Protein AF-V4HNN8-F1 (afdb_monomer_lite)

pLDDT: mean 80.1, std 13.99, range [36.44, 92.81]

Sequence (135 aa):
MTIDFKFYTGGIVTNTGTGDVNDFYTALKKHEATINSLATSQRPLKIYVGYHGSAGDASSAKGGYSHPFTDVEMQQVEKIADLFQDRVRLIVSQNSPFSDAVIEAAIDEGNAFFTWCYSDSRIRQFFRISNSYDV

Structure (mmCIF, N/CA/C/O backbone):
data_AF-V4HNN8-F1
#
_entry.id   AF-V4HNN8-F1
#
loop_
_atom_site.group_PDB
_atom_site.id
_atom_site.type_symbol
_atom_site.label_atom_id
_atom_site.label_alt_id
_atom_site.label_comp_id
_atom_site.label_asym_id
_atom_site.label_enti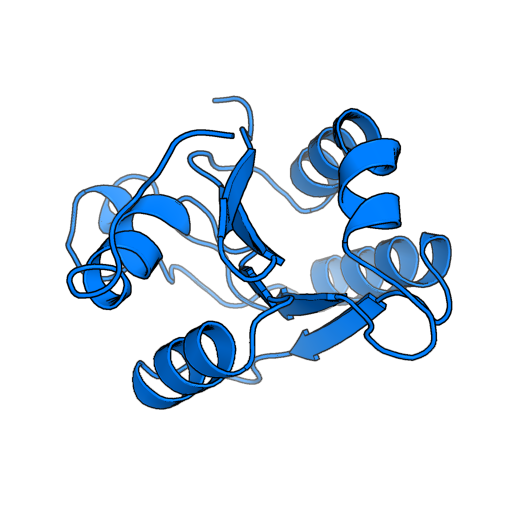ty_id
_atom_site.label_seq_id
_atom_site.pdbx_PDB_ins_code
_atom_site.Cartn_x
_atom_site.Cartn_y
_atom_site.Cartn_z
_atom_site.occupancy
_atom_site.B_iso_or_equiv
_atom_site.auth_seq_id
_atom_site.auth_comp_id
_atom_site.auth_asym_id
_atom_site.auth_atom_id
_atom_site.pdbx_PDB_model_num
ATOM 1 N N . MET A 1 1 ? 6.450 15.886 -8.876 1.00 57.84 1 MET A N 1
ATOM 2 C CA . MET A 1 1 ? 4.983 15.810 -8.682 1.00 57.84 1 MET A CA 1
ATOM 3 C C . MET A 1 1 ? 4.772 15.343 -7.255 1.00 57.84 1 MET A C 1
ATOM 5 O O . MET A 1 1 ? 5.504 14.459 -6.847 1.00 57.84 1 MET A O 1
ATOM 9 N N . THR A 1 2 ? 3.877 15.952 -6.482 1.00 73.06 2 THR A N 1
ATOM 10 C CA . THR A 1 2 ? 3.668 15.555 -5.079 1.00 73.06 2 THR A CA 1
ATOM 11 C C . THR A 1 2 ? 2.789 14.308 -5.015 1.00 73.06 2 THR A C 1
ATOM 13 O O . THR A 1 2 ? 1.829 14.198 -5.776 1.00 73.06 2 THR A O 1
ATOM 16 N N . ILE A 1 3 ? 3.115 13.375 -4.121 1.00 84.50 3 ILE A N 1
ATOM 17 C CA . ILE A 1 3 ? 2.262 12.224 -3.819 1.00 84.50 3 ILE A CA 1
ATOM 18 C C . ILE A 1 3 ? 0.978 12.731 -3.152 1.00 84.50 3 ILE A C 1
ATOM 20 O O . ILE A 1 3 ? 1.033 13.416 -2.132 1.00 84.50 3 ILE A O 1
ATOM 24 N N . ASP A 1 4 ? -0.169 12.394 -3.739 1.00 87.31 4 ASP A N 1
ATOM 25 C CA . ASP A 1 4 ? -1.498 12.674 -3.193 1.00 87.31 4 ASP A CA 1
ATOM 26 C C . ASP A 1 4 ? -2.240 11.354 -2.984 1.00 87.31 4 ASP A C 1
ATOM 28 O O . ASP A 1 4 ? -2.263 10.512 -3.888 1.00 87.31 4 ASP A O 1
ATOM 32 N N . PHE A 1 5 ? -2.805 11.163 -1.792 1.00 90.25 5 PHE A N 1
ATOM 33 C CA . PHE A 1 5 ? -3.513 9.937 -1.430 1.00 90.25 5 PHE A CA 1
ATOM 34 C C . PHE A 1 5 ? -5.003 10.045 -1.717 1.00 90.25 5 PHE A C 1
ATOM 36 O O . PHE A 1 5 ? -5.631 11.066 -1.434 1.00 90.25 5 PHE A O 1
ATOM 43 N N . LYS A 1 6 ? -5.580 8.964 -2.245 1.00 90.25 6 LYS A N 1
ATOM 44 C CA . LYS A 1 6 ? -7.030 8.808 -2.391 1.00 90.25 6 LYS A CA 1
ATOM 45 C C . LYS A 1 6 ? -7.527 7.755 -1.419 1.00 90.25 6 LYS A C 1
ATOM 47 O O . LYS A 1 6 ? -6.848 6.761 -1.168 1.00 90.25 6 LYS A O 1
ATOM 52 N N . PHE A 1 7 ? -8.714 7.999 -0.884 1.00 90.00 7 PHE A N 1
ATOM 53 C CA . PHE A 1 7 ? -9.364 7.161 0.110 1.00 90.00 7 PHE A CA 1
ATOM 54 C C . PHE A 1 7 ? -10.717 6.731 -0.443 1.00 90.00 7 PHE A C 1
ATOM 56 O O . PHE A 1 7 ? -11.490 7.565 -0.909 1.00 90.00 7 PHE A O 1
ATOM 63 N N . TYR A 1 8 ? -10.988 5.435 -0.393 1.00 87.88 8 TYR A N 1
ATOM 64 C CA . TYR A 1 8 ? -12.200 4.824 -0.924 1.00 87.88 8 TYR A CA 1
ATOM 65 C C . TYR A 1 8 ? -12.935 4.026 0.151 1.00 87.88 8 TYR A C 1
ATOM 67 O O . TYR A 1 8 ? -12.389 3.681 1.207 1.00 87.88 8 TYR A O 1
ATOM 75 N N . THR A 1 9 ? -14.193 3.696 -0.144 1.00 82.88 9 THR A N 1
ATOM 76 C CA . THR A 1 9 ? -15.020 2.816 0.685 1.00 82.88 9 THR A CA 1
ATOM 77 C C . THR A 1 9 ? -14.305 1.493 0.969 1.00 82.88 9 THR A C 1
ATOM 79 O O . THR A 1 9 ? -13.513 1.005 0.166 1.00 82.88 9 THR A O 1
ATOM 82 N N . GLY A 1 10 ? -14.562 0.918 2.145 1.00 84.44 10 GLY A N 1
ATOM 83 C CA . GLY A 1 10 ? -13.885 -0.303 2.582 1.00 84.44 10 GLY A CA 1
ATOM 84 C C . GLY A 1 10 ? -12.468 -0.072 3.114 1.00 84.44 10 GLY A C 1
ATOM 85 O O . GLY A 1 10 ? -11.810 -1.044 3.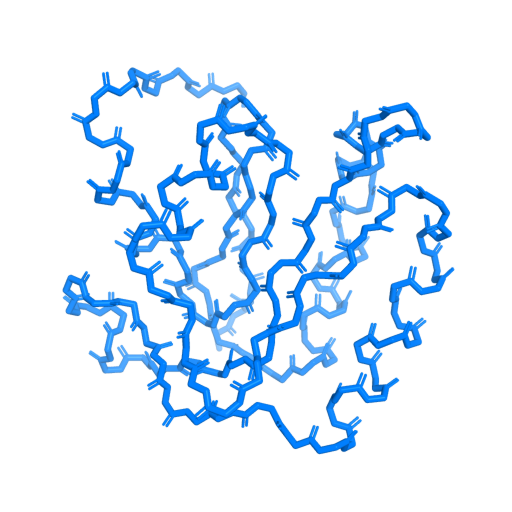464 1.00 84.44 10 GLY A O 1
ATOM 86 N N . GLY A 1 11 ? -12.013 1.183 3.225 1.00 87.94 11 GLY A N 1
ATOM 87 C CA . GLY A 1 11 ? -10.700 1.526 3.779 1.00 87.94 11 GLY A CA 1
ATOM 88 C C . GLY A 1 11 ? -9.558 1.334 2.785 1.00 87.94 11 GLY A C 1
ATOM 89 O O . GLY A 1 11 ? -8.438 1.032 3.190 1.00 87.94 11 GLY A O 1
ATOM 90 N N . ILE A 1 12 ? -9.845 1.468 1.489 1.00 91.44 12 ILE A N 1
ATOM 91 C CA . ILE A 1 12 ? -8.837 1.331 0.440 1.00 91.44 12 ILE A CA 1
ATOM 92 C C . ILE A 1 12 ? -8.140 2.670 0.217 1.00 91.44 12 ILE A C 1
ATOM 94 O O . ILE A 1 12 ? -8.789 3.701 0.036 1.00 91.44 12 ILE A O 1
ATOM 98 N N . VAL A 1 13 ? -6.813 2.637 0.209 1.00 91.81 13 VAL A N 1
ATOM 99 C CA . VAL A 1 13 ? -5.947 3.800 0.034 1.00 91.81 13 VAL A CA 1
ATOM 100 C C . VAL A 1 13 ? -5.079 3.601 -1.208 1.00 91.81 13 VAL A C 1
ATOM 102 O O . VAL A 1 13 ? -4.492 2.535 -1.416 1.00 91.81 13 VAL A O 1
ATOM 105 N N . THR A 1 14 ? -4.985 4.628 -2.046 1.00 90.44 14 THR A N 1
ATOM 106 C CA . THR A 1 14 ? -4.160 4.649 -3.268 1.00 90.44 14 THR A CA 1
ATOM 107 C C . THR A 1 14 ? -3.393 5.970 -3.360 1.00 90.44 14 THR A C 1
ATOM 109 O O . THR A 1 14 ? -3.553 6.848 -2.510 1.00 90.44 14 THR A O 1
ATOM 112 N N . ASN A 1 15 ? -2.546 6.139 -4.380 1.00 86.75 15 ASN A N 1
ATOM 113 C CA . ASN A 1 15 ? -1.890 7.416 -4.657 1.00 86.75 15 ASN A CA 1
ATOM 114 C C . ASN A 1 15 ? -1.828 7.744 -6.158 1.00 86.75 15 ASN A C 1
ATOM 116 O O . ASN A 1 15 ? -1.793 6.845 -7.000 1.00 86.75 15 ASN A O 1
ATOM 120 N N . THR A 1 16 ? -1.789 9.036 -6.494 1.00 85.00 16 THR A N 1
ATOM 121 C CA . THR A 1 16 ? -1.744 9.538 -7.884 1.00 85.00 16 THR A CA 1
ATOM 122 C C . THR A 1 16 ? -0.387 10.126 -8.281 1.00 85.00 16 THR A C 1
ATOM 124 O O . THR A 1 16 ? -0.320 10.886 -9.245 1.00 85.00 16 THR A O 1
ATOM 127 N N . GLY A 1 17 ? 0.680 9.862 -7.523 1.00 80.81 17 GLY A N 1
ATOM 128 C CA . GLY A 1 17 ? 1.976 10.518 -7.712 1.00 80.81 17 GLY A CA 1
ATOM 129 C C . GLY A 1 17 ? 3.145 9.551 -7.870 1.00 80.81 17 GLY A C 1
ATOM 130 O O . GLY A 1 17 ? 2.987 8.334 -7.816 1.00 80.81 17 GLY A O 1
ATOM 131 N N . THR A 1 18 ? 4.331 10.132 -8.047 1.00 80.62 18 THR A N 1
ATOM 132 C CA . THR A 1 18 ? 5.626 9.444 -7.958 1.00 80.62 18 THR A CA 1
ATOM 133 C C . THR A 1 18 ? 6.456 10.063 -6.860 1.00 80.62 18 THR A C 1
ATOM 135 O O . THR A 1 18 ? 6.453 11.287 -6.725 1.00 80.62 18 THR A O 1
ATOM 138 N N . GLY A 1 19 ? 7.256 9.249 -6.199 1.00 79.62 19 GLY A N 1
ATOM 139 C CA . GLY A 1 19 ? 8.304 9.713 -5.308 1.00 79.62 19 GLY A CA 1
ATOM 140 C C . GLY A 1 19 ? 9.104 8.536 -4.787 1.00 79.62 19 GLY A C 1
ATOM 141 O O . GLY A 1 19 ? 8.766 7.380 -5.059 1.00 79.62 19 GLY A O 1
ATOM 142 N N . ASP A 1 20 ? 10.163 8.845 -4.056 1.00 83.31 20 ASP A N 1
ATOM 143 C CA . ASP A 1 20 ? 10.910 7.836 -3.315 1.00 83.31 20 ASP A CA 1
ATOM 144 C C . ASP A 1 20 ? 10.188 7.458 -2.002 1.00 83.31 20 ASP A C 1
ATOM 146 O O . ASP A 1 20 ? 9.101 7.953 -1.679 1.00 83.31 20 ASP A O 1
ATOM 150 N N . VAL A 1 21 ? 10.791 6.562 -1.219 1.00 84.44 21 VAL A N 1
ATOM 151 C CA . VAL A 1 21 ? 10.230 6.133 0.073 1.00 84.44 21 VAL A CA 1
ATOM 152 C C . VAL A 1 21 ? 10.078 7.304 1.063 1.00 84.44 21 VAL A C 1
ATOM 154 O O . VAL A 1 21 ? 9.136 7.308 1.860 1.00 84.44 21 VAL A O 1
ATOM 157 N N . ASN A 1 22 ? 10.937 8.329 1.003 1.00 84.88 22 ASN A N 1
ATOM 158 C CA . ASN A 1 22 ? 10.857 9.501 1.884 1.00 84.88 22 ASN A CA 1
ATOM 159 C C . ASN A 1 22 ? 9.714 10.444 1.489 1.00 84.88 22 ASN A C 1
ATOM 161 O O . ASN A 1 22 ? 9.025 10.986 2.363 1.00 84.88 22 ASN A O 1
ATOM 165 N N . ASP A 1 23 ? 9.473 10.625 0.193 1.00 85.69 23 ASP A N 1
ATOM 166 C CA . ASP A 1 23 ? 8.308 11.354 -0.306 1.00 85.69 23 ASP A CA 1
ATOM 167 C C . ASP A 1 23 ? 7.017 10.663 0.155 1.00 85.69 23 ASP A C 1
ATOM 169 O O . ASP A 1 23 ? 6.096 11.317 0.661 1.00 85.69 23 ASP A O 1
ATOM 173 N N . PHE A 1 24 ? 6.968 9.328 0.055 1.00 83.50 24 PHE A N 1
ATOM 174 C CA . PHE A 1 24 ? 5.845 8.527 0.550 1.00 83.50 24 PHE A CA 1
ATOM 175 C C . PHE A 1 24 ? 5.652 8.683 2.055 1.00 83.50 24 PHE A C 1
ATOM 177 O O . PHE A 1 24 ? 4.523 8.873 2.512 1.00 83.50 24 PHE A O 1
ATOM 184 N N . TYR A 1 25 ? 6.737 8.655 2.828 1.00 85.25 25 TYR A N 1
ATOM 185 C CA . TYR A 1 25 ? 6.692 8.904 4.265 1.00 85.25 25 TYR A CA 1
ATOM 186 C C . TYR A 1 25 ? 6.125 10.287 4.598 1.00 85.25 25 TYR A C 1
ATOM 188 O O . TYR A 1 25 ? 5.278 10.431 5.482 1.00 85.25 25 TYR A O 1
ATOM 196 N N . THR A 1 26 ? 6.548 11.312 3.866 1.00 87.69 26 THR A N 1
ATOM 197 C CA . THR A 1 26 ? 6.065 12.681 4.069 1.00 87.69 26 THR A CA 1
ATOM 198 C C . THR A 1 26 ? 4.563 12.782 3.787 1.00 87.69 26 THR A C 1
ATOM 200 O O . THR A 1 26 ? 3.822 13.384 4.571 1.00 87.69 26 THR A O 1
ATOM 203 N N . ALA A 1 27 ? 4.084 12.135 2.719 1.00 86.44 27 ALA A N 1
ATOM 204 C CA . ALA A 1 27 ? 2.656 12.046 2.414 1.00 86.44 27 ALA A CA 1
ATOM 205 C C . ALA A 1 27 ? 1.882 11.267 3.497 1.00 86.44 27 ALA A C 1
ATOM 207 O O . ALA A 1 27 ? 0.852 11.739 3.978 1.00 86.44 27 ALA A O 1
ATOM 208 N N . LEU A 1 28 ? 2.415 10.133 3.961 1.00 84.06 28 LEU A N 1
ATOM 209 C CA . LEU A 1 28 ? 1.889 9.360 5.095 1.00 84.06 28 LEU A CA 1
ATOM 210 C C . LEU A 1 28 ? 1.710 10.216 6.346 1.00 84.06 28 LEU A C 1
ATOM 212 O O . LEU A 1 28 ? 0.628 10.217 6.931 1.00 84.06 28 LEU A O 1
ATOM 216 N N . LYS A 1 29 ? 2.722 10.998 6.728 1.00 85.38 29 LYS A N 1
ATOM 217 C CA . LYS A 1 29 ? 2.641 11.881 7.901 1.00 85.38 29 LYS A CA 1
ATOM 218 C C . LYS A 1 29 ? 1.572 12.958 7.754 1.00 85.38 29 LYS A C 1
ATOM 220 O O . LYS A 1 29 ? 0.884 13.255 8.728 1.00 85.38 29 LYS A O 1
ATOM 225 N N . LYS A 1 30 ? 1.365 13.500 6.552 1.00 88.88 30 LYS A N 1
ATOM 226 C CA . LYS A 1 30 ? 0.284 14.465 6.290 1.00 88.88 30 LYS A CA 1
ATOM 227 C C . LYS A 1 30 ? -1.111 13.859 6.505 1.00 88.88 30 LYS A C 1
ATOM 229 O O . LYS A 1 30 ? -2.026 14.572 6.910 1.00 88.88 30 LYS A O 1
ATOM 234 N N . HIS A 1 31 ? -1.265 12.559 6.261 1.00 86.44 31 HIS A N 1
ATOM 235 C CA . HIS A 1 31 ? -2.530 11.826 6.380 1.00 86.44 31 HIS A CA 1
ATOM 236 C C . HIS A 1 31 ? -2.597 10.904 7.610 1.00 86.44 31 HIS A C 1
ATOM 238 O O . HIS A 1 31 ? -3.482 10.054 7.697 1.00 86.44 31 HIS A O 1
ATOM 244 N N . GLU A 1 32 ? -1.697 11.081 8.581 1.00 84.56 32 GLU A N 1
ATOM 245 C CA . GLU A 1 32 ? -1.537 10.185 9.732 1.00 84.56 32 GLU A CA 1
ATOM 246 C C . GLU A 1 32 ? -2.835 9.999 10.526 1.00 84.56 32 GLU A C 1
ATOM 248 O O . GLU A 1 32 ? -3.168 8.878 10.898 1.00 84.56 32 GLU A O 1
ATOM 253 N N . ALA A 1 33 ? -3.607 11.068 10.745 1.00 85.50 33 ALA A N 1
ATOM 254 C CA . ALA A 1 33 ? -4.880 10.986 11.462 1.00 85.50 33 ALA A CA 1
ATOM 255 C C . ALA A 1 33 ? -5.916 10.116 10.727 1.00 85.50 33 ALA A C 1
ATOM 257 O O . ALA A 1 33 ? -6.571 9.285 11.353 1.00 85.50 33 ALA A O 1
ATOM 258 N N . THR A 1 34 ? -6.032 10.269 9.405 1.00 86.38 34 THR A N 1
ATOM 259 C CA . THR A 1 34 ? -6.934 9.466 8.566 1.00 86.38 34 THR A CA 1
ATOM 260 C C . THR A 1 34 ? -6.484 8.011 8.507 1.00 86.38 34 THR A C 1
ATOM 262 O O . THR A 1 34 ? -7.288 7.097 8.637 1.00 86.38 34 THR A O 1
ATOM 265 N N . ILE A 1 35 ? -5.186 7.764 8.359 1.00 80.69 35 ILE A N 1
ATOM 266 C CA . ILE A 1 35 ? -4.650 6.398 8.334 1.00 80.69 35 ILE A CA 1
ATOM 267 C C . ILE A 1 35 ? -4.866 5.712 9.686 1.00 80.69 35 ILE A C 1
ATOM 269 O O . ILE A 1 35 ? -5.305 4.566 9.734 1.00 80.69 35 ILE A O 1
ATOM 273 N N . ASN A 1 36 ? -4.652 6.436 10.786 1.00 82.62 36 ASN A N 1
ATOM 274 C CA . ASN A 1 36 ? -4.909 5.936 12.132 1.00 82.62 36 ASN A CA 1
ATOM 275 C C . ASN A 1 36 ? -6.397 5.675 12.410 1.00 82.62 36 ASN A C 1
ATOM 277 O O . ASN A 1 36 ? -6.691 4.856 13.274 1.00 82.62 36 ASN A O 1
ATOM 281 N N . SER A 1 37 ? -7.331 6.343 11.724 1.00 84.19 37 SER A N 1
ATOM 282 C CA . SER A 1 37 ? -8.763 6.052 11.878 1.00 84.19 37 SER A CA 1
ATOM 283 C C . SER A 1 37 ? -9.209 4.824 11.078 1.00 84.19 37 SER A C 1
ATOM 285 O O . SER A 1 37 ? -10.141 4.136 11.490 1.00 84.19 37 SER A O 1
ATOM 287 N N . LEU A 1 38 ? -8.526 4.511 9.971 1.00 82.38 38 LEU A N 1
ATOM 288 C CA . LEU A 1 38 ? -8.752 3.292 9.185 1.00 82.38 38 LEU A CA 1
ATOM 289 C C . LEU A 1 38 ? -8.149 2.044 9.845 1.00 82.38 38 LEU A C 1
ATOM 291 O O . LEU A 1 38 ? -8.678 0.938 9.706 1.00 82.38 38 LEU A O 1
ATOM 295 N N . ALA A 1 39 ? -7.031 2.226 10.544 1.00 84.06 39 ALA A N 1
ATOM 296 C CA . ALA A 1 39 ? -6.199 1.166 11.084 1.00 84.06 39 ALA A CA 1
ATOM 297 C C . ALA A 1 39 ? -6.458 0.944 12.583 1.00 84.06 39 ALA A C 1
ATOM 299 O O . ALA A 1 39 ? -6.129 1.785 13.419 1.00 84.06 39 ALA A O 1
ATOM 300 N N . THR A 1 40 ? -6.994 -0.221 12.947 1.00 81.50 40 THR A N 1
ATOM 301 C CA . THR A 1 40 ? -7.170 -0.622 14.357 1.00 81.50 40 THR A CA 1
ATOM 302 C C . THR A 1 40 ? -6.361 -1.880 14.659 1.00 81.50 40 THR A C 1
ATOM 304 O O . THR A 1 40 ? -6.042 -2.636 13.747 1.00 81.50 40 THR A O 1
ATOM 307 N N . SER A 1 41 ? -6.067 -2.162 15.930 1.00 78.44 41 SER A N 1
ATOM 308 C CA . SER A 1 41 ? -5.353 -3.393 16.318 1.00 78.44 41 SER A CA 1
ATOM 309 C C . SER A 1 41 ? -6.105 -4.674 15.920 1.00 78.44 41 SER A C 1
ATOM 311 O O . SER A 1 41 ? -5.496 -5.694 15.601 1.00 78.44 41 SER A O 1
ATOM 313 N N . GLN A 1 42 ? -7.442 -4.618 15.877 1.00 83.19 42 GLN A N 1
ATOM 314 C CA . GLN A 1 42 ? -8.299 -5.725 15.433 1.00 83.19 42 GLN A CA 1
ATOM 315 C C . GLN A 1 42 ? -8.454 -5.790 13.908 1.00 83.19 42 GLN A C 1
ATOM 317 O O . GLN A 1 42 ? -8.743 -6.855 13.364 1.00 83.19 42 GLN A O 1
ATOM 322 N N . ARG A 1 43 ? -8.257 -4.665 13.216 1.00 86.88 43 ARG A N 1
ATOM 323 C CA . ARG A 1 43 ? -8.375 -4.549 11.761 1.00 86.88 43 ARG A CA 1
ATOM 324 C C . ARG A 1 43 ? -7.262 -3.640 11.218 1.00 86.88 43 ARG A C 1
ATOM 326 O O . ARG A 1 43 ? -7.524 -2.473 10.906 1.00 86.88 43 ARG A O 1
ATOM 333 N N . PRO A 1 44 ? -6.019 -4.144 11.158 1.00 89.75 44 PRO A N 1
ATOM 334 C CA . PRO A 1 44 ? -4.876 -3.343 10.752 1.00 89.75 44 PRO A CA 1
ATOM 335 C C . PRO A 1 44 ? -4.946 -2.995 9.266 1.00 89.75 44 PRO A C 1
ATOM 337 O O . PRO A 1 44 ? -5.499 -3.753 8.467 1.00 89.75 44 PRO A O 1
ATOM 340 N N . LEU A 1 45 ? -4.361 -1.859 8.895 1.00 90.88 45 LEU A N 1
ATOM 341 C CA . LEU A 1 45 ? -4.194 -1.467 7.500 1.00 90.88 45 LEU A CA 1
ATOM 342 C C . LEU A 1 45 ? -3.088 -2.319 6.866 1.00 90.88 45 LEU A C 1
ATOM 344 O O . LEU A 1 45 ? -1.941 -2.309 7.319 1.00 90.88 45 LEU A O 1
ATOM 348 N N . LYS A 1 46 ? -3.424 -3.058 5.812 1.00 92.81 46 LYS A N 1
ATOM 349 C CA . LYS A 1 46 ? -2.473 -3.855 5.036 1.00 92.81 46 LYS A CA 1
ATOM 350 C C . LYS A 1 46 ? -1.814 -2.980 3.986 1.00 92.81 46 LYS A C 1
ATOM 352 O O . LYS A 1 46 ? -2.487 -2.463 3.102 1.00 92.81 46 LYS A O 1
ATOM 357 N N . ILE A 1 47 ? -0.506 -2.814 4.069 1.00 91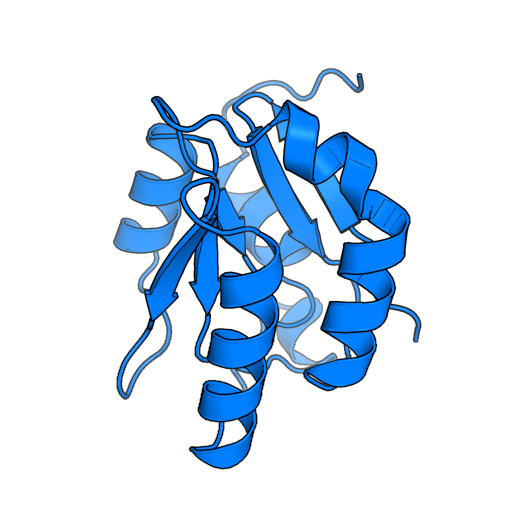.06 47 ILE A N 1
ATOM 358 C CA . ILE A 1 47 ? 0.253 -1.953 3.169 1.00 91.06 47 ILE A CA 1
ATOM 359 C C . ILE A 1 47 ? 0.990 -2.838 2.161 1.00 91.06 47 ILE A C 1
ATOM 361 O O . ILE A 1 47 ? 1.912 -3.564 2.523 1.00 91.06 47 ILE A O 1
ATOM 365 N N . TYR A 1 48 ? 0.566 -2.780 0.903 1.00 91.56 48 TYR A N 1
ATOM 366 C CA . TYR A 1 48 ? 1.098 -3.555 -0.215 1.00 91.56 48 TYR A CA 1
ATOM 367 C C . TYR A 1 48 ? 2.267 -2.802 -0.855 1.00 91.56 48 TYR A C 1
ATOM 369 O O . TYR A 1 48 ? 2.063 -1.782 -1.522 1.00 91.56 48 TYR A O 1
ATOM 377 N N . VAL A 1 49 ? 3.481 -3.315 -0.638 1.00 90.56 49 VAL A N 1
ATOM 378 C CA . VAL A 1 49 ? 4.768 -2.661 -0.945 1.00 90.56 49 VAL A CA 1
ATOM 379 C C . VAL A 1 49 ? 5.697 -3.563 -1.759 1.00 90.56 49 VAL A C 1
ATOM 381 O O . VAL A 1 49 ? 5.446 -4.757 -1.935 1.00 90.56 49 VAL A O 1
ATOM 384 N N . GLY A 1 50 ? 6.810 -2.986 -2.216 1.00 86.38 50 GLY A N 1
ATOM 385 C CA . GLY A 1 50 ? 7.928 -3.715 -2.819 1.00 86.38 50 GLY A CA 1
ATOM 386 C C . GLY A 1 50 ? 8.193 -3.372 -4.281 1.00 86.38 50 GLY A C 1
ATOM 387 O O . GLY A 1 50 ? 9.107 -3.944 -4.862 1.00 86.38 50 GLY A O 1
ATOM 388 N N . TYR A 1 51 ? 7.426 -2.455 -4.882 1.00 85.25 51 TYR A N 1
ATOM 389 C CA . TYR A 1 51 ? 7.584 -2.060 -6.284 1.00 85.25 51 TYR A CA 1
ATOM 390 C C . TYR A 1 51 ? 7.370 -0.565 -6.515 1.00 85.25 51 TYR A C 1
ATOM 392 O O . TYR A 1 51 ? 6.402 0.023 -6.030 1.00 85.25 51 TYR A O 1
ATOM 400 N N . HIS A 1 52 ? 8.247 0.019 -7.332 1.00 79.06 52 HIS A N 1
ATOM 401 C CA . HIS A 1 52 ? 8.107 1.363 -7.888 1.00 79.06 52 HIS A CA 1
ATOM 402 C C . HIS A 1 52 ? 7.254 1.357 -9.146 1.00 79.06 52 HIS A C 1
ATOM 404 O O . HIS A 1 52 ? 7.219 0.364 -9.872 1.00 79.06 52 HIS A O 1
ATOM 410 N N . GLY A 1 53 ? 6.638 2.499 -9.453 1.00 68.12 53 GLY A N 1
ATOM 411 C CA . GLY A 1 53 ? 5.943 2.718 -10.721 1.00 68.12 53 GLY A CA 1
ATOM 412 C C . GLY A 1 53 ? 6.531 3.850 -11.545 1.00 68.12 53 GLY A C 1
ATOM 413 O O . GLY A 1 53 ? 7.359 4.613 -11.062 1.00 68.12 53 GLY A O 1
ATOM 414 N N . SER A 1 54 ? 6.102 3.964 -12.804 1.00 63.38 54 SER A N 1
ATOM 415 C CA . SER A 1 54 ? 6.516 5.041 -13.708 1.00 63.38 54 SER A CA 1
ATOM 416 C C . SER A 1 54 ? 5.323 5.884 -14.171 1.00 63.38 54 SER A C 1
ATOM 418 O O . SER A 1 54 ? 4.185 5.413 -14.218 1.00 63.38 54 SER A O 1
ATOM 420 N N . ALA A 1 55 ? 5.588 7.139 -14.551 1.00 55.47 55 ALA A N 1
ATOM 421 C CA . ALA A 1 55 ? 4.579 8.043 -15.111 1.00 55.47 55 ALA A CA 1
ATOM 422 C C . ALA A 1 55 ? 4.067 7.604 -16.492 1.00 55.47 55 ALA A C 1
ATOM 424 O O . ALA A 1 55 ? 2.909 7.854 -16.818 1.00 55.47 55 ALA A O 1
ATOM 425 N N . GLY A 1 56 ? 4.900 6.920 -17.285 1.00 56.81 56 GLY A N 1
ATOM 426 C CA . GLY A 1 56 ? 4.487 6.365 -18.578 1.00 56.81 56 GLY A CA 1
ATOM 427 C C . GLY A 1 56 ? 3.428 5.274 -18.417 1.00 56.81 56 GLY A C 1
ATOM 428 O O . GLY A 1 56 ? 2.436 5.248 -19.145 1.00 56.81 56 GLY A O 1
ATOM 429 N N . ASP A 1 57 ? 3.576 4.442 -17.387 1.00 53.16 57 ASP A N 1
ATOM 430 C CA . ASP A 1 57 ? 2.694 3.301 -17.142 1.00 53.16 57 ASP A CA 1
ATOM 431 C C . ASP A 1 57 ? 1.400 3.672 -16.408 1.00 53.16 57 ASP A C 1
ATOM 433 O O . ASP A 1 57 ? 0.421 2.932 -16.498 1.00 53.16 57 ASP A O 1
ATOM 437 N N . ALA A 1 58 ? 1.370 4.827 -15.735 1.00 44.94 58 ALA A N 1
ATOM 438 C CA . ALA A 1 58 ? 0.210 5.369 -15.023 1.00 44.94 58 ALA A CA 1
ATOM 439 C C . ALA A 1 58 ? -0.997 5.655 -15.929 1.00 44.94 58 ALA A C 1
ATOM 441 O O . ALA A 1 58 ? -2.143 5.583 -15.482 1.00 44.94 58 ALA A O 1
ATOM 442 N N . SER A 1 59 ? -0.722 5.989 -17.195 1.00 46.78 59 SER A N 1
ATOM 443 C CA . SER A 1 59 ? -1.722 6.215 -18.246 1.00 46.78 59 SER A CA 1
ATOM 444 C C . SER A 1 59 ? -2.172 4.923 -18.936 1.00 46.78 59 SER A C 1
ATOM 446 O O . SER A 1 59 ? -3.205 4.897 -19.605 1.00 46.78 59 SER A O 1
ATOM 448 N N . SER A 1 60 ? -1.422 3.834 -18.747 1.00 52.16 60 SER A N 1
ATOM 449 C CA . SER A 1 60 ? -1.825 2.503 -19.174 1.00 52.16 60 SER A CA 1
ATOM 450 C C . SER A 1 60 ? -2.696 1.874 -18.091 1.00 52.16 60 SER A C 1
ATOM 452 O O . SER A 1 60 ? -2.491 2.082 -16.897 1.00 52.16 60 SER A O 1
ATOM 454 N N . ALA A 1 61 ? -3.636 1.025 -18.490 1.00 50.03 61 ALA A N 1
ATOM 455 C CA . ALA A 1 61 ? -4.477 0.292 -17.556 1.00 50.03 61 ALA A CA 1
ATOM 456 C C . ALA A 1 61 ? -3.685 -0.617 -16.570 1.00 50.03 61 ALA A C 1
ATOM 458 O O . ALA A 1 61 ? -4.263 -1.270 -15.711 1.00 50.03 61 ALA A O 1
ATOM 459 N N . LYS A 1 62 ? -2.357 -0.695 -16.643 1.00 51.50 62 LYS A N 1
ATOM 460 C CA . LYS A 1 62 ? -1.583 -1.728 -15.952 1.00 51.50 62 LYS A CA 1
ATOM 461 C C . LYS A 1 62 ? -1.103 -1.356 -14.552 1.00 51.50 62 LYS A C 1
ATOM 463 O O . LYS A 1 62 ? -0.807 -2.267 -13.792 1.00 51.50 62 LYS A O 1
ATOM 468 N N . GLY A 1 63 ? -1.093 -0.075 -14.172 1.00 53.25 63 GLY A N 1
ATOM 469 C CA . GLY A 1 63 ? -0.364 0.341 -12.972 1.00 53.25 63 GLY A CA 1
ATOM 470 C C . GLY A 1 63 ? 1.132 0.176 -13.198 1.00 53.25 63 GLY A C 1
ATOM 471 O O . GLY A 1 63 ? 1.603 -0.867 -13.645 1.00 53.25 63 GLY A O 1
ATOM 472 N N . GLY A 1 64 ? 1.893 1.237 -12.971 1.00 58.31 64 GLY A N 1
ATOM 473 C CA . GLY A 1 64 ? 3.324 1.174 -13.204 1.00 58.31 64 GLY A CA 1
ATOM 474 C C . GLY A 1 64 ? 3.970 0.257 -12.190 1.00 58.31 64 GLY A C 1
ATOM 475 O O . GLY A 1 64 ? 4.050 0.610 -11.022 1.00 58.31 64 GLY A O 1
ATOM 476 N N . TYR A 1 65 ? 4.462 -0.883 -12.649 1.00 71.38 65 TYR A N 1
ATOM 477 C CA . TYR A 1 65 ? 5.471 -1.642 -11.937 1.00 71.38 65 TYR A CA 1
ATOM 478 C C . TYR A 1 65 ? 6.745 -1.565 -12.766 1.00 71.38 65 TYR A C 1
ATOM 480 O O . TYR A 1 65 ? 6.936 -2.316 -13.718 1.00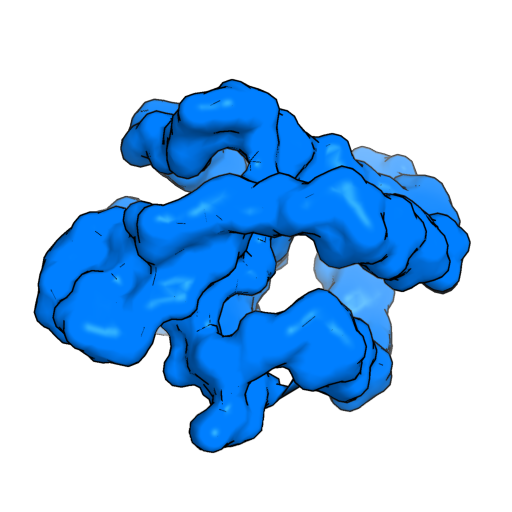 71.38 65 TYR A O 1
ATOM 488 N N . SER A 1 66 ? 7.574 -0.577 -12.449 1.00 74.38 66 SER A N 1
ATOM 489 C CA . SER A 1 66 ? 8.808 -0.288 -13.170 1.00 74.38 66 SER A CA 1
ATOM 490 C C . SER A 1 66 ? 9.926 -1.230 -12.734 1.00 74.38 66 SER A C 1
ATOM 492 O O . SER A 1 66 ? 10.580 -1.848 -13.570 1.00 74.38 66 SER A O 1
ATOM 494 N N . HIS A 1 67 ? 10.139 -1.339 -11.422 1.00 82.25 67 HIS A N 1
ATOM 495 C CA . HIS A 1 67 ? 11.195 -2.146 -10.817 1.00 82.25 67 HIS A CA 1
ATOM 496 C C . HIS A 1 67 ? 10.877 -2.422 -9.336 1.00 82.25 67 HIS A C 1
ATOM 498 O O . HIS A 1 67 ? 10.083 -1.684 -8.740 1.00 82.25 67 HIS A O 1
ATOM 504 N N . PRO A 1 68 ? 11.446 -3.487 -8.742 1.00 86.69 68 PRO A N 1
ATOM 505 C CA . PRO A 1 68 ? 11.316 -3.741 -7.312 1.00 86.69 68 PRO A CA 1
ATOM 506 C C . PRO A 1 68 ? 11.997 -2.648 -6.484 1.00 86.69 68 PRO A C 1
ATOM 508 O O . PRO A 1 68 ? 12.926 -1.991 -6.954 1.00 86.69 68 PRO A O 1
ATOM 511 N N . PHE A 1 69 ? 11.564 -2.500 -5.236 1.00 87.75 69 PHE A N 1
ATOM 512 C CA . PHE A 1 69 ? 12.314 -1.736 -4.242 1.00 87.75 69 PHE A CA 1
ATOM 513 C C . PHE A 1 69 ? 13.673 -2.393 -4.000 1.00 87.75 69 PHE A C 1
ATOM 515 O O . PHE A 1 69 ? 13.808 -3.618 -3.989 1.00 87.75 69 PHE A O 1
ATOM 522 N N . THR A 1 70 ? 14.679 -1.561 -3.789 1.00 89.31 70 THR A N 1
ATOM 523 C CA . THR A 1 70 ? 15.995 -1.981 -3.315 1.00 89.31 70 THR A CA 1
ATOM 524 C C . THR A 1 70 ? 15.936 -2.409 -1.847 1.00 89.31 70 THR A C 1
ATOM 526 O O . THR A 1 70 ? 15.034 -2.021 -1.103 1.00 89.31 70 THR A O 1
ATOM 529 N N . ASP A 1 71 ? 16.950 -3.145 -1.385 1.00 90.12 71 ASP A N 1
ATOM 530 C CA . ASP A 1 71 ? 17.065 -3.531 0.030 1.00 90.12 71 ASP A CA 1
ATOM 531 C C . ASP A 1 71 ? 17.079 -2.312 0.968 1.00 90.12 71 ASP A C 1
ATOM 533 O O . ASP A 1 71 ? 16.509 -2.346 2.058 1.00 90.12 71 ASP A O 1
ATOM 537 N N . VAL A 1 72 ? 17.700 -1.208 0.537 1.00 90.94 72 VAL A N 1
ATOM 538 C CA . VAL A 1 72 ? 17.750 0.049 1.302 1.00 90.94 72 VAL A CA 1
ATOM 539 C C . VAL A 1 72 ? 16.358 0.661 1.441 1.00 90.94 72 VAL A C 1
ATOM 541 O O . VAL A 1 72 ? 15.986 1.115 2.523 1.00 90.94 72 VAL A O 1
ATOM 544 N N . GLU A 1 73 ? 15.572 0.648 0.368 1.00 89.94 73 GLU A N 1
ATOM 545 C CA . GLU A 1 73 ? 14.193 1.136 0.381 1.00 89.94 73 GLU A CA 1
ATOM 546 C C . GLU A 1 73 ? 13.299 0.249 1.243 1.00 89.94 73 GLU A C 1
ATOM 548 O O . GLU A 1 73 ? 12.501 0.765 2.023 1.00 89.94 73 GLU A O 1
ATOM 553 N N . MET A 1 74 ? 13.477 -1.073 1.192 1.00 91.06 74 MET A N 1
ATOM 554 C CA . MET A 1 74 ? 12.746 -1.996 2.063 1.00 91.06 74 MET A CA 1
ATOM 555 C C . MET A 1 74 ? 13.053 -1.759 3.546 1.00 91.06 74 MET A C 1
ATOM 557 O O . MET A 1 74 ? 12.126 -1.681 4.349 1.00 91.06 74 MET A O 1
ATOM 561 N N . GLN A 1 75 ? 14.315 -1.520 3.914 1.00 91.25 75 GLN A N 1
ATOM 562 C CA . GLN A 1 75 ? 14.672 -1.146 5.290 1.00 91.25 75 GLN A CA 1
ATOM 563 C C . GLN A 1 75 ? 14.033 0.179 5.730 1.00 91.25 75 GLN A C 1
ATOM 565 O O . GLN A 1 75 ? 13.701 0.358 6.903 1.00 91.25 75 GLN A O 1
ATOM 570 N N . GLN A 1 76 ? 13.884 1.143 4.819 1.00 89.19 76 GLN A N 1
ATOM 571 C CA . GLN A 1 76 ? 13.190 2.398 5.115 1.00 89.19 76 GLN A CA 1
ATOM 572 C C . GLN A 1 76 ? 11.688 2.168 5.309 1.00 89.19 76 GLN A C 1
ATOM 574 O O . GLN A 1 76 ? 11.117 2.701 6.259 1.00 89.19 76 GLN A O 1
ATOM 579 N N . VAL A 1 77 ? 11.064 1.342 4.465 1.00 89.25 77 VAL A N 1
ATOM 580 C CA . VAL A 1 77 ? 9.651 0.952 4.591 1.00 89.25 77 VAL A CA 1
ATOM 581 C C . VAL A 1 77 ? 9.382 0.283 5.937 1.00 89.25 77 VAL A C 1
ATOM 583 O O . VAL A 1 77 ? 8.421 0.652 6.609 1.00 89.25 77 VAL A O 1
ATOM 586 N N . GLU A 1 78 ? 10.236 -0.648 6.361 1.00 89.94 78 GLU A N 1
ATOM 587 C CA . GLU A 1 78 ? 10.127 -1.315 7.665 1.00 89.94 78 GLU A CA 1
ATOM 588 C C . GLU A 1 78 ? 10.189 -0.306 8.820 1.00 89.94 78 GLU A C 1
ATOM 590 O O . GLU A 1 78 ? 9.287 -0.269 9.656 1.00 89.94 78 GLU A O 1
ATOM 595 N N . LYS A 1 79 ? 11.169 0.609 8.805 1.00 88.25 79 LYS A N 1
ATOM 596 C CA . LYS A 1 79 ? 11.281 1.676 9.819 1.00 88.25 79 LYS A CA 1
ATOM 597 C C . LYS A 1 79 ? 10.060 2.592 9.862 1.00 88.25 79 LYS A C 1
ATOM 599 O O . LYS A 1 79 ? 9.690 3.073 10.930 1.00 88.25 79 LYS A O 1
ATOM 604 N N . ILE A 1 80 ? 9.452 2.878 8.711 1.00 84.12 80 ILE A N 1
ATOM 605 C CA . ILE A 1 80 ? 8.227 3.679 8.641 1.00 84.12 80 ILE A CA 1
ATOM 606 C C . ILE A 1 80 ? 7.052 2.894 9.222 1.00 84.12 80 ILE A C 1
ATOM 608 O O . ILE A 1 80 ? 6.262 3.463 9.972 1.00 84.12 80 ILE A O 1
ATOM 612 N N . ALA A 1 81 ? 6.934 1.604 8.905 1.00 85.75 81 ALA A N 1
ATOM 613 C CA . ALA A 1 81 ? 5.870 0.749 9.419 1.00 85.75 81 ALA A CA 1
ATOM 614 C C . ALA A 1 81 ? 5.910 0.641 10.951 1.00 85.75 81 ALA A C 1
ATOM 616 O O . ALA A 1 81 ? 4.859 0.729 11.589 1.00 85.75 81 ALA A O 1
ATOM 617 N N . ASP A 1 82 ? 7.104 0.573 11.544 1.00 85.50 82 ASP A N 1
ATOM 618 C CA . ASP A 1 82 ? 7.291 0.541 13.001 1.00 85.50 82 ASP A CA 1
ATOM 619 C C . ASP A 1 82 ? 6.664 1.752 13.716 1.00 85.50 82 ASP A C 1
ATOM 621 O O . ASP A 1 82 ? 6.173 1.628 14.842 1.00 85.50 82 ASP A O 1
ATOM 625 N N . LEU A 1 83 ? 6.598 2.921 13.063 1.00 79.31 83 LEU A N 1
ATOM 626 C CA . LEU A 1 83 ? 5.951 4.118 13.622 1.00 79.31 83 LEU A CA 1
ATOM 627 C C . LEU A 1 83 ? 4.441 3.932 13.822 1.00 79.31 83 LEU A C 1
ATOM 629 O O . LEU A 1 83 ? 3.842 4.574 14.688 1.00 79.31 83 LEU A O 1
ATOM 633 N N . PHE A 1 84 ? 3.823 3.052 13.037 1.00 80.0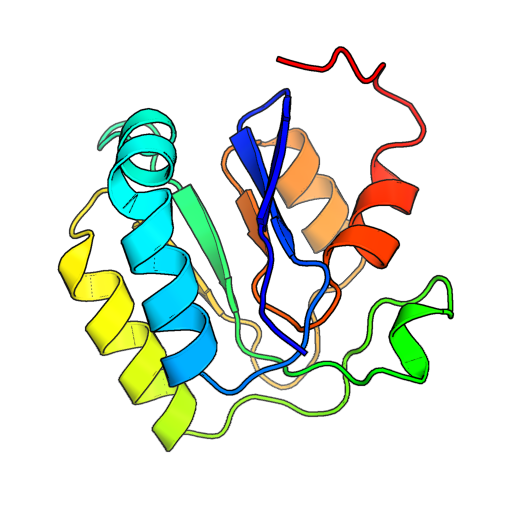6 84 PHE A N 1
ATOM 634 C CA . PHE A 1 84 ? 2.400 2.744 13.124 1.00 80.06 84 PHE A CA 1
ATOM 635 C C . PHE A 1 84 ? 2.110 1.491 13.970 1.00 80.06 84 PHE A C 1
ATOM 637 O O . PHE A 1 84 ? 0.939 1.202 14.224 1.00 80.06 84 PHE A O 1
ATOM 644 N N . GLN A 1 85 ? 3.147 0.827 14.497 1.00 81.50 85 GLN A N 1
ATOM 645 C CA . GLN A 1 85 ? 3.067 -0.314 15.418 1.00 81.50 85 GLN A CA 1
ATOM 646 C C . GLN A 1 85 ? 2.140 -1.435 14.901 1.00 81.50 85 GLN A C 1
ATOM 648 O O . GLN A 1 85 ? 2.163 -1.785 13.724 1.00 81.50 85 GLN A O 1
ATOM 653 N N . ASP A 1 86 ? 1.298 -1.998 15.769 1.00 80.56 86 ASP A N 1
ATOM 654 C CA . ASP A 1 86 ? 0.371 -3.100 15.489 1.00 80.56 86 ASP A CA 1
ATOM 655 C C . ASP A 1 86 ? -0.799 -2.726 14.561 1.00 80.56 86 ASP A C 1
ATOM 657 O O . ASP A 1 86 ? -1.597 -3.589 14.184 1.00 80.56 86 ASP A O 1
ATOM 661 N N . ARG A 1 87 ? -0.906 -1.451 14.171 1.00 84.00 87 ARG A N 1
ATOM 662 C CA . ARG A 1 87 ? -1.990 -0.939 13.325 1.00 84.00 87 ARG A CA 1
ATOM 663 C C . ARG A 1 87 ? -1.723 -1.134 11.839 1.00 84.00 87 ARG A C 1
ATOM 665 O O . ARG A 1 87 ? -2.671 -1.101 11.060 1.00 84.00 87 ARG A O 1
ATOM 672 N N . VAL A 1 88 ? -0.481 -1.372 11.426 1.00 86.88 88 VAL A N 1
ATOM 673 C CA . VAL A 1 88 ? -0.151 -1.655 10.023 1.00 86.88 88 VAL A CA 1
ATOM 674 C C . VAL A 1 88 ? 0.433 -3.047 9.868 1.00 86.88 88 VAL A C 1
ATOM 676 O O . VAL A 1 88 ? 1.096 -3.575 10.757 1.00 86.88 88 VAL A O 1
ATOM 679 N N . ARG A 1 89 ? 0.189 -3.660 8.712 1.00 89.69 89 ARG A N 1
ATOM 680 C CA . ARG A 1 89 ? 0.830 -4.915 8.314 1.00 89.69 89 ARG A CA 1
ATOM 681 C C . ARG A 1 89 ? 1.404 -4.760 6.922 1.00 89.69 89 ARG A C 1
ATOM 683 O O . ARG A 1 89 ? 0.661 -4.488 5.985 1.00 89.69 89 ARG A O 1
ATOM 690 N N . LEU A 1 90 ? 2.710 -4.950 6.785 1.00 90.50 90 LEU A N 1
ATOM 691 C CA . LEU A 1 90 ? 3.346 -4.952 5.475 1.00 90.50 90 LEU A CA 1
ATOM 692 C C . LEU A 1 90 ? 3.019 -6.252 4.739 1.00 90.50 90 LEU A C 1
ATOM 694 O O . LEU A 1 90 ? 3.224 -7.347 5.263 1.00 90.50 90 LEU A O 1
ATOM 698 N N . ILE A 1 91 ? 2.533 -6.116 3.511 1.00 92.50 91 ILE A N 1
ATOM 699 C CA . ILE A 1 91 ? 2.413 -7.193 2.536 1.00 92.50 91 ILE A CA 1
ATOM 700 C C . ILE A 1 91 ? 3.450 -6.893 1.459 1.00 92.50 91 ILE A C 1
ATOM 702 O O . ILE A 1 91 ? 3.311 -5.937 0.697 1.00 92.50 91 ILE A O 1
ATOM 706 N N . VAL A 1 92 ? 4.530 -7.671 1.440 1.00 90.50 92 VAL A N 1
ATOM 707 C CA . VAL A 1 92 ? 5.694 -7.409 0.586 1.00 90.50 92 VAL A CA 1
ATOM 708 C C . VAL A 1 92 ? 5.639 -8.299 -0.645 1.00 90.50 92 VAL A C 1
ATOM 710 O O . VAL A 1 92 ? 5.557 -9.522 -0.528 1.00 90.50 92 VAL A O 1
ATOM 713 N N . SER A 1 93 ? 5.722 -7.696 -1.827 1.00 85.88 93 SER A N 1
ATOM 714 C CA . SER A 1 93 ? 5.887 -8.447 -3.066 1.00 85.88 93 SER A CA 1
ATOM 715 C C . SER A 1 93 ? 7.357 -8.804 -3.252 1.00 85.88 93 SER A C 1
ATOM 717 O O . SER A 1 93 ? 8.202 -7.915 -3.337 1.00 85.88 93 SER A O 1
ATOM 719 N N . GLN A 1 94 ? 7.679 -10.096 -3.319 1.00 70.81 94 GLN A N 1
ATOM 720 C CA . GLN A 1 94 ? 9.046 -10.555 -3.568 1.00 70.81 94 GLN A CA 1
ATOM 721 C C . GLN A 1 94 ? 9.214 -10.946 -5.038 1.00 70.81 94 GLN A C 1
ATOM 723 O O . GLN A 1 94 ? 8.477 -11.786 -5.552 1.00 70.81 94 GLN A O 1
ATOM 728 N N . ASN A 1 95 ? 10.215 -10.367 -5.708 1.00 71.56 95 ASN A N 1
ATOM 729 C CA . ASN A 1 95 ? 10.696 -10.735 -7.051 1.00 71.56 95 ASN A CA 1
ATOM 730 C C . ASN A 1 95 ? 9.737 -10.519 -8.240 1.00 71.56 95 ASN A C 1
ATOM 732 O O . ASN A 1 95 ? 10.186 -10.550 -9.386 1.00 71.56 95 ASN A O 1
ATOM 736 N N . SER A 1 96 ? 8.448 -10.262 -8.012 1.00 80.50 96 SER A N 1
ATOM 737 C CA . SER A 1 96 ? 7.516 -9.781 -9.044 1.00 80.50 96 SER A CA 1
ATOM 738 C C . SER A 1 96 ? 6.460 -8.850 -8.446 1.00 80.50 96 SER A C 1
ATOM 740 O O . SER A 1 96 ? 6.240 -8.923 -7.237 1.00 80.50 96 SER A O 1
ATOM 742 N N . PRO A 1 97 ? 5.809 -7.982 -9.241 1.00 82.69 97 PRO A N 1
ATOM 743 C CA . PRO A 1 97 ? 4.651 -7.217 -8.787 1.00 82.69 97 PRO A CA 1
ATOM 744 C C . PRO A 1 97 ? 3.502 -8.111 -8.319 1.00 82.69 97 PRO A C 1
ATOM 746 O O . PRO A 1 97 ? 3.386 -9.255 -8.760 1.00 82.69 97 PRO A O 1
ATOM 749 N N . PHE 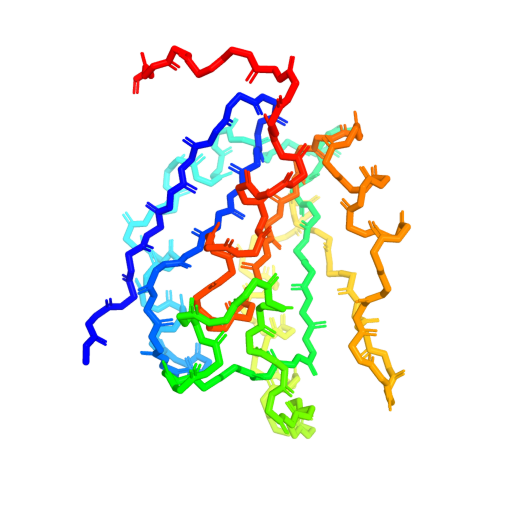A 1 98 ? 2.609 -7.572 -7.486 1.00 85.81 98 PHE A N 1
ATOM 750 C CA . PHE A 1 98 ? 1.387 -8.284 -7.116 1.00 85.81 98 PHE A CA 1
ATOM 751 C C . PHE A 1 98 ? 0.534 -8.582 -8.352 1.00 85.81 98 PHE A C 1
ATOM 753 O O . PHE A 1 98 ? 0.335 -7.720 -9.208 1.00 85.81 98 PHE A O 1
ATOM 760 N N . SER A 1 99 ? 0.021 -9.809 -8.433 1.00 85.44 99 SER A N 1
ATOM 761 C CA . SER A 1 99 ? -0.902 -10.203 -9.494 1.00 85.44 99 SER A CA 1
ATOM 762 C C . SER A 1 99 ? -2.289 -9.597 -9.282 1.00 85.44 99 SER A C 1
ATOM 764 O O . SER A 1 99 ? -2.677 -9.277 -8.159 1.00 85.44 99 SER A O 1
ATOM 766 N N . ASP A 1 100 ? -3.071 -9.511 -10.356 1.00 84.69 100 ASP A N 1
ATOM 767 C CA . ASP A 1 100 ? -4.437 -8.971 -10.344 1.00 84.69 100 ASP A CA 1
ATOM 768 C C . ASP A 1 100 ? -5.327 -9.670 -9.314 1.00 84.69 100 ASP A C 1
ATOM 770 O O . ASP A 1 100 ? -6.018 -9.003 -8.558 1.00 84.69 100 ASP A O 1
ATOM 774 N N . ALA A 1 101 ? -5.216 -10.995 -9.187 1.00 86.12 101 ALA A N 1
ATOM 775 C CA . ALA A 1 101 ? -5.946 -11.762 -8.180 1.00 86.12 101 ALA A CA 1
ATOM 776 C C . ALA A 1 101 ? -5.590 -11.360 -6.736 1.00 86.12 101 ALA A C 1
ATOM 778 O O . ALA A 1 101 ? -6.455 -11.359 -5.862 1.00 86.12 101 ALA A O 1
ATOM 779 N N . VAL A 1 102 ? -4.327 -11.007 -6.465 1.00 88.75 102 VAL A N 1
ATOM 780 C CA . VAL A 1 102 ? -3.923 -10.503 -5.141 1.00 88.75 102 VAL A CA 1
ATOM 781 C C . VAL A 1 102 ? -4.486 -9.104 -4.907 1.00 88.75 102 VAL A C 1
ATOM 783 O O . VAL A 1 102 ? -4.910 -8.800 -3.793 1.00 88.75 102 VAL A O 1
ATOM 786 N N . ILE A 1 103 ? -4.512 -8.265 -5.944 1.00 88.06 103 ILE A N 1
ATOM 787 C CA . ILE A 1 103 ? -5.084 -6.918 -5.874 1.00 88.06 103 ILE A CA 1
ATOM 788 C C . ILE A 1 103 ? -6.598 -6.988 -5.622 1.00 88.06 103 ILE A C 1
ATOM 790 O O . ILE A 1 103 ? -7.089 -6.303 -4.730 1.00 88.06 103 ILE A O 1
ATOM 794 N N . GLU A 1 104 ? -7.324 -7.831 -6.355 1.00 89.06 104 GLU A N 1
ATOM 795 C CA . GLU A 1 104 ? -8.766 -8.054 -6.179 1.00 89.06 104 GLU A CA 1
ATOM 796 C C . GLU A 1 104 ? -9.083 -8.552 -4.768 1.00 89.06 104 GLU A C 1
ATOM 798 O O . GLU A 1 104 ? -9.886 -7.938 -4.070 1.00 89.06 104 GLU A O 1
ATOM 803 N N . ALA A 1 105 ? -8.374 -9.580 -4.293 1.00 90.06 105 ALA A N 1
ATOM 804 C CA . ALA A 1 105 ? -8.565 -10.100 -2.940 1.00 90.06 105 ALA A CA 1
ATOM 805 C C . ALA A 1 105 ? -8.297 -9.039 -1.856 1.00 90.06 105 ALA A C 1
ATOM 807 O O . ALA A 1 105 ? -9.011 -8.976 -0.856 1.00 90.06 105 ALA A O 1
ATOM 808 N N . ALA A 1 106 ? -7.286 -8.187 -2.054 1.00 91.50 106 ALA A N 1
ATOM 809 C CA . ALA A 1 106 ? -6.982 -7.082 -1.148 1.00 91.50 106 ALA A CA 1
ATOM 810 C C . ALA A 1 106 ? -8.096 -6.022 -1.117 1.00 91.50 106 ALA A C 1
ATOM 812 O O . ALA A 1 106 ? -8.395 -5.469 -0.058 1.00 91.50 106 ALA A O 1
ATOM 813 N N . ILE A 1 107 ? -8.708 -5.736 -2.269 1.00 90.44 107 ILE A N 1
ATOM 814 C CA . ILE A 1 107 ? -9.838 -4.807 -2.373 1.00 90.44 107 ILE A CA 1
ATOM 815 C C . ILE A 1 107 ? -11.074 -5.390 -1.680 1.00 90.44 107 ILE A C 1
ATOM 817 O O . ILE A 1 107 ? -11.699 -4.687 -0.885 1.00 90.44 107 ILE A O 1
ATOM 821 N N . ASP A 1 108 ? -11.389 -6.661 -1.931 1.00 90.38 108 ASP A N 1
ATOM 822 C CA . ASP A 1 108 ? -12.547 -7.350 -1.348 1.00 90.38 108 ASP A CA 1
ATOM 823 C C . ASP A 1 108 ? -12.456 -7.457 0.181 1.00 90.38 108 ASP A C 1
ATOM 825 O O . ASP A 1 108 ? -13.456 -7.310 0.887 1.00 90.38 108 ASP A O 1
ATOM 829 N N . GLU A 1 109 ? -11.254 -7.679 0.716 1.00 90.50 109 GLU A N 1
ATOM 830 C CA . GLU A 1 109 ? -11.023 -7.723 2.162 1.00 90.50 109 GLU A CA 1
ATOM 831 C C . GLU A 1 109 ? -11.102 -6.330 2.824 1.00 90.50 109 GLU A C 1
ATOM 833 O O . GLU A 1 109 ? -11.490 -6.189 3.995 1.00 90.50 109 GLU A O 1
ATOM 838 N N . GLY A 1 110 ? -10.771 -5.277 2.075 1.00 90.56 110 GLY A N 1
ATOM 839 C CA . GLY A 1 110 ? -10.718 -3.911 2.580 1.00 90.56 110 GLY A CA 1
ATOM 840 C C . GLY A 1 110 ? -9.475 -3.622 3.426 1.00 90.56 110 GLY A C 1
ATOM 841 O O . GLY A 1 110 ? -8.622 -4.478 3.655 1.00 90.56 110 GLY A O 1
ATOM 842 N N . ASN A 1 111 ? -9.380 -2.389 3.933 1.00 91.94 111 ASN A N 1
ATOM 843 C CA . ASN A 1 111 ? -8.241 -1.897 4.715 1.00 91.94 111 ASN A CA 1
ATOM 844 C C . ASN A 1 111 ? -6.894 -2.182 4.027 1.00 91.94 111 ASN A C 1
ATOM 846 O O . ASN A 1 111 ? -5.952 -2.666 4.658 1.00 91.94 111 ASN A O 1
ATOM 850 N N . ALA A 1 112 ? -6.802 -1.870 2.735 1.00 92.38 112 ALA A N 1
ATOM 851 C CA . ALA A 1 112 ? -5.598 -2.050 1.936 1.00 92.38 112 ALA A CA 1
ATOM 852 C C . ALA A 1 112 ? -5.042 -0.700 1.479 1.00 92.38 112 ALA A C 1
ATOM 854 O O . ALA A 1 112 ? -5.784 0.170 1.031 1.00 92.38 112 ALA A O 1
ATOM 855 N N . PHE A 1 113 ? -3.726 -0.535 1.549 1.00 91.69 113 PHE A N 1
ATOM 856 C CA . PHE A 1 113 ? -3.010 0.611 1.011 1.00 91.69 113 PHE A CA 1
ATOM 857 C C . PHE A 1 113 ? -1.987 0.150 -0.024 1.00 91.69 113 PHE A C 1
ATOM 859 O O . PHE A 1 113 ? -1.081 -0.618 0.288 1.00 91.69 113 PHE A O 1
ATOM 866 N N . PHE A 1 114 ? -2.116 0.643 -1.252 1.00 89.50 114 PHE A N 1
ATOM 867 C CA . PHE A 1 114 ? -1.228 0.321 -2.364 1.00 89.50 114 PHE A CA 1
ATOM 868 C C . PHE A 1 114 ? -0.205 1.441 -2.597 1.00 89.50 114 PHE A C 1
ATOM 870 O O . PHE A 1 114 ? -0.565 2.544 -3.032 1.00 89.50 114 PHE A O 1
ATOM 877 N N . THR A 1 115 ? 1.074 1.164 -2.321 1.00 85.75 115 THR A N 1
ATOM 878 C CA . THR A 1 115 ? 2.125 2.198 -2.236 1.00 85.75 115 THR A CA 1
ATOM 879 C C . THR A 1 115 ? 2.929 2.403 -3.513 1.00 85.75 115 THR A C 1
ATOM 881 O O . THR A 1 115 ? 3.796 3.265 -3.538 1.00 85.75 115 THR A O 1
ATOM 884 N N . TRP A 1 116 ? 2.712 1.625 -4.573 1.00 84.94 116 TRP A N 1
ATOM 885 C CA . TRP A 1 116 ? 3.423 1.872 -5.830 1.00 84.94 116 TRP A CA 1
ATOM 886 C C . TRP A 1 116 ? 2.946 3.178 -6.469 1.00 84.94 116 TRP A C 1
ATOM 888 O O . TRP A 1 116 ? 1.809 3.612 -6.265 1.00 84.94 116 TRP A O 1
ATOM 898 N N . CYS A 1 117 ? 3.819 3.817 -7.245 1.00 84.12 117 CYS A N 1
ATOM 899 C CA . CYS A 1 117 ? 3.503 5.091 -7.882 1.00 84.12 117 CYS A CA 1
ATOM 900 C C . CYS A 1 117 ? 2.274 4.960 -8.793 1.00 84.12 117 CYS A C 1
ATOM 902 O O . CYS A 1 117 ? 2.167 4.004 -9.568 1.00 84.12 117 CYS A O 1
ATOM 904 N N . TYR A 1 118 ? 1.374 5.941 -8.723 1.00 81.50 118 TYR A N 1
ATOM 905 C CA . TYR A 1 118 ? 0.115 5.963 -9.476 1.00 81.50 118 TYR A CA 1
ATOM 906 C C . TYR A 1 118 ? -0.774 4.730 -9.265 1.00 81.50 118 TYR A C 1
ATOM 908 O O . TYR A 1 118 ? -1.477 4.301 -10.185 1.00 81.50 118 TYR A O 1
ATOM 916 N N . SER A 1 119 ? -0.768 4.145 -8.065 1.00 85.94 119 SER A N 1
ATOM 917 C CA . SER A 1 119 ? -1.631 3.001 -7.765 1.00 85.94 119 SER A CA 1
ATOM 918 C C . SER A 1 119 ? -3.109 3.284 -8.017 1.00 85.94 119 SER A C 1
ATOM 920 O O . SER A 1 119 ? -3.841 2.379 -8.412 1.00 85.94 119 SER A O 1
ATOM 922 N N . ASP A 1 120 ? -3.539 4.541 -7.915 1.00 87.12 120 ASP A N 1
ATOM 923 C CA . ASP A 1 120 ? -4.925 4.932 -8.136 1.00 87.12 120 ASP A CA 1
ATOM 924 C C . ASP A 1 120 ? -5.488 4.512 -9.502 1.00 87.12 120 ASP A C 1
ATOM 926 O O . ASP A 1 120 ? -6.547 3.885 -9.584 1.00 87.12 120 ASP A O 1
ATOM 930 N N . SER A 1 121 ? -4.765 4.788 -10.592 1.00 81.31 121 SER A N 1
ATOM 931 C CA . SER A 1 121 ? -5.263 4.508 -11.944 1.00 81.31 121 SER A CA 1
ATOM 932 C C . SER A 1 121 ? -5.426 3.009 -12.211 1.00 81.31 121 SER A C 1
ATOM 934 O O . SER A 1 121 ? -6.312 2.608 -12.974 1.00 81.31 121 SER A O 1
ATOM 936 N N . ARG A 1 122 ? -4.613 2.173 -11.554 1.00 81.69 122 ARG A N 1
ATOM 937 C CA . ARG A 1 122 ? -4.709 0.709 -11.602 1.00 81.69 122 ARG A CA 1
ATOM 938 C C . ARG A 1 122 ? -5.872 0.203 -10.774 1.00 81.69 122 ARG A C 1
ATOM 940 O O . ARG A 1 122 ? -6.736 -0.503 -11.285 1.00 81.69 122 ARG A O 1
ATOM 947 N N . ILE A 1 123 ? -5.897 0.593 -9.509 1.00 85.44 123 ILE A N 1
ATOM 948 C CA . ILE A 1 123 ? -6.853 0.095 -8.529 1.00 85.44 123 ILE A CA 1
ATOM 949 C C . ILE A 1 123 ? -8.292 0.467 -8.929 1.00 85.44 123 ILE A C 1
ATOM 951 O O . ILE A 1 123 ? -9.199 -0.360 -8.835 1.00 85.44 123 ILE A O 1
ATOM 955 N N . ARG A 1 124 ? -8.507 1.652 -9.515 1.00 82.75 124 ARG A N 1
ATOM 956 C CA . ARG A 1 124 ? -9.823 2.085 -10.023 1.00 82.75 124 ARG A CA 1
ATOM 957 C C . ARG A 1 124 ? -10.428 1.196 -11.112 1.00 82.75 124 ARG A C 1
ATOM 959 O O . ARG A 1 124 ? -11.627 1.292 -11.360 1.00 82.75 124 ARG A O 1
ATOM 966 N N . GLN A 1 125 ? -9.646 0.352 -11.780 1.00 79.19 125 GLN A N 1
ATOM 967 C CA . GLN A 1 125 ? -10.185 -0.587 -12.772 1.00 79.19 125 GLN A CA 1
ATOM 968 C C . GLN A 1 125 ? -10.874 -1.779 -12.124 1.00 79.19 125 GLN A C 1
ATOM 970 O O . GLN A 1 125 ? -11.868 -2.257 -12.663 1.00 79.19 125 GLN A O 1
ATOM 975 N N . PHE A 1 126 ? -10.384 -2.197 -10.959 1.00 79.38 126 PHE A N 1
ATOM 976 C CA . PHE A 1 126 ? -10.984 -3.253 -10.150 1.00 79.38 126 PHE A CA 1
ATOM 977 C C . PHE A 1 126 ? -12.217 -2.740 -9.395 1.00 79.38 126 PHE A C 1
ATOM 979 O O . PHE A 1 126 ? -13.191 -3.461 -9.222 1.00 79.38 126 PHE A O 1
ATOM 986 N N . PHE A 1 127 ? -12.249 -1.444 -9.063 1.00 71.00 127 PHE A N 1
ATOM 987 C CA . PHE A 1 127 ? -13.407 -0.781 -8.449 1.00 71.00 127 PHE A CA 1
ATOM 988 C C . PHE A 1 127 ? -14.628 -0.587 -9.356 1.00 71.00 127 PHE A C 1
ATOM 990 O O . PHE A 1 127 ? -15.642 -0.060 -8.901 1.00 71.00 127 PHE A O 1
ATOM 997 N N . ARG A 1 128 ? -14.587 -0.988 -10.631 1.00 56.75 128 ARG A N 1
ATOM 998 C CA . ARG A 1 128 ? -15.664 -0.711 -11.603 1.00 56.75 128 ARG A CA 1
ATOM 999 C C . ARG A 1 128 ? -17.009 -1.414 -11.325 1.00 56.75 128 ARG A C 1
ATOM 1001 O O . ARG A 1 128 ? -17.863 -1.416 -12.205 1.00 56.75 128 ARG A O 1
ATOM 1008 N N . ILE A 1 129 ? -17.235 -1.956 -10.125 1.00 45.88 129 ILE A N 1
ATOM 1009 C CA . ILE A 1 129 ? -18.499 -2.600 -9.728 1.00 45.88 129 ILE A CA 1
ATOM 1010 C C . ILE A 1 129 ? -19.077 -2.053 -8.400 1.00 45.88 129 ILE A C 1
ATOM 1012 O O . ILE A 1 129 ? -20.252 -2.277 -8.118 1.00 45.88 129 ILE A O 1
ATOM 1016 N N . SER A 1 130 ? -18.356 -1.251 -7.611 1.00 42.69 130 SER A N 1
ATOM 1017 C CA . SER A 1 130 ? -18.859 -0.745 -6.321 1.00 42.69 130 SER A CA 1
ATOM 1018 C C . SER A 1 130 ? -18.886 0.786 -6.279 1.00 42.69 130 SER A C 1
ATOM 1020 O O . SER A 1 130 ? -17.860 1.450 -6.184 1.00 42.69 130 SER A O 1
ATOM 1022 N N . ASN A 1 131 ? -20.104 1.330 -6.384 1.00 39.31 131 ASN A N 1
ATOM 1023 C CA . ASN A 1 131 ? -20.466 2.750 -6.323 1.00 39.31 131 ASN A CA 1
ATOM 1024 C C . ASN A 1 131 ? -19.557 3.596 -5.415 1.00 39.31 131 ASN A C 1
ATOM 1026 O O . ASN A 1 131 ? -19.559 3.438 -4.195 1.00 39.31 131 ASN A O 1
ATOM 1030 N N . SER A 1 132 ? -18.859 4.559 -6.015 1.00 37.78 132 SER A N 1
ATOM 1031 C CA . SER A 1 132 ? -18.236 5.671 -5.308 1.00 37.78 132 SER A CA 1
ATOM 1032 C C . SER A 1 132 ? -19.320 6.604 -4.764 1.00 37.78 132 SER A C 1
ATOM 1034 O O . SER A 1 132 ? -20.030 7.237 -5.546 1.00 37.78 132 SER A O 1
ATOM 1036 N N . TYR A 1 133 ? -19.420 6.721 -3.443 1.00 42.28 133 TYR A N 1
ATOM 1037 C CA . TYR A 1 133 ? -19.862 7.963 -2.818 1.00 42.28 133 TYR A CA 1
ATOM 1038 C C . TYR A 1 133 ? -18.622 8.607 -2.209 1.00 42.28 133 TYR A C 1
ATOM 1040 O O . TYR A 1 133 ? -17.925 7.964 -1.421 1.00 42.28 133 TYR A O 1
ATOM 1048 N N . ASP A 1 134 ? -18.335 9.839 -2.631 1.00 36.44 134 ASP A N 1
ATOM 1049 C CA . ASP A 1 134 ? -17.370 10.706 -1.962 1.00 36.44 134 ASP A CA 1
ATOM 1050 C C . ASP A 1 134 ? -17.789 10.836 -0.490 1.00 36.44 134 ASP A C 1
ATOM 1052 O O . ASP A 1 134 ? -18.949 11.147 -0.200 1.00 36.44 134 ASP A O 1
ATOM 1056 N N . VAL A 1 135 ? -16.861 10.549 0.424 1.00 41.50 135 VAL A N 1
ATOM 1057 C CA . VAL A 1 135 ? -16.996 10.859 1.855 1.00 41.50 135 VAL A CA 1
ATOM 1058 C C . VAL A 1 135 ? -16.185 12.105 2.157 1.00 41.50 135 VAL A C 1
ATOM 1060 O O . VAL A 1 135 ? -15.032 12.167 1.674 1.00 41.50 135 VAL A O 1
#

Organism: Pseudoalteromonas luteoviolacea (strain 2ta16) (NCBI:txid1353533)

Secondary structure (DSSP, 8-state):
----EEEEGGGEEEES----HHHHHHHHHHTHHHHHHH--SSSPEEEEESEE--HHHHTSTT----EEPPHHHHHHHHHHHHHHGGGEEEEEPPSSPPPHHHHHHHHHH--EEE-STTHHHHHHHHTTTS-----

Foldseek 3Di:
DQWDWDAFPLQEIETAFFDALVSVLVNCVVCVVVQLVLFDLVRAQEEEAFFAADPVCLPPLATGRPDTDDPVSVVSVVVSVVVVPSRYDYDYDPPDHDDPVRLLVDVVNGSYYYRYHNVVSNSVVSVPPPDDDDD

Radius of gyration: 13.67 Å; chains: 1; bounding box: 38×28×36 Å